Protein AF-A0A653AXG1-F1 (afdb_monomer)

Solvent-accessible surface area (backbone atoms only — not comparable to full-atom values): 3122 Å² total; per-residue (Å²): 135,79,92,85,73,84,88,63,70,59,73,69,55,34,54,50,76,80,55,81,92,77,89,85,85,82,84,84,69,89,66,78,88,66,90,63,87,76,86,129

Organism: Ectopseudomonas oleovorans (NCBI:txid301)

Secondary structure (DSSP, 8-state):
--SS-S---SHHHHHHTT-----------SS----SPPP-

Mean predicted aligned error: 5.86 Å

Structure (mmCIF, N/CA/C/O backbone):
data_AF-A0A653AXG1-F1
#
_entry.id   AF-A0A653AXG1-F1
#
loop_
_atom_site.group_PDB
_atom_site.id
_atom_site.type_symbol
_atom_site.label_atom_id
_atom_site.label_alt_id
_atom_site.label_comp_id
_atom_site.label_asym_id
_atom_site.label_entity_id
_atom_site.label_seq_id
_atom_site.pdbx_PDB_ins_code
_atom_site.Cartn_x
_atom_site.Cartn_y
_atom_site.Cartn_z
_atom_site.occupancy
_atom_site.B_iso_or_equiv
_atom_site.auth_seq_id
_atom_site.auth_comp_id
_atom_site.auth_asym_id
_atom_site.auth_atom_id
_atom_site.pdbx_PDB_model_num
ATOM 1 N N . MET A 1 1 ? 5.216 18.874 -22.132 1.00 58.69 1 MET A N 1
ATOM 2 C CA . MET A 1 1 ? 5.420 17.408 -22.071 1.00 58.69 1 MET A CA 1
ATOM 3 C C . MET A 1 1 ? 5.922 16.940 -23.436 1.00 58.69 1 MET A C 1
ATOM 5 O O . MET A 1 1 ? 5.349 17.367 -24.431 1.00 58.69 1 MET A O 1
ATOM 9 N N . LYS A 1 2 ? 7.011 16.163 -23.522 1.00 82.56 2 LYS A N 1
ATOM 10 C CA . LYS A 1 2 ? 7.482 15.604 -24.808 1.00 82.56 2 LYS A CA 1
ATOM 11 C C . LYS A 1 2 ? 6.627 14.385 -25.194 1.00 82.56 2 LYS A C 1
ATOM 13 O O . LYS A 1 2 ? 6.053 13.747 -24.321 1.00 82.56 2 LYS A O 1
ATOM 18 N N . ARG A 1 3 ? 6.540 14.069 -26.491 1.00 87.81 3 ARG A N 1
ATOM 19 C CA . ARG A 1 3 ? 5.711 12.973 -27.046 1.00 87.81 3 ARG A CA 1
ATOM 20 C C . ARG A 1 3 ? 6.407 11.603 -27.090 1.00 87.81 3 ARG A C 1
ATOM 22 O O . ARG A 1 3 ? 5.928 10.697 -27.752 1.00 87.81 3 ARG A O 1
ATOM 29 N N . SER A 1 4 ? 7.538 11.448 -26.411 1.00 91.38 4 SER A N 1
ATOM 30 C CA . SER A 1 4 ? 8.365 10.234 -26.449 1.00 91.38 4 SER A CA 1
ATOM 31 C C . SER A 1 4 ? 7.888 9.106 -25.521 1.00 91.38 4 SER A C 1
ATOM 33 O O . SER A 1 4 ? 8.609 8.132 -25.353 1.00 91.38 4 SER A O 1
ATOM 35 N N . GLY A 1 5 ? 6.714 9.237 -24.897 1.00 90.25 5 GLY A N 1
ATOM 36 C CA . GLY A 1 5 ? 6.202 8.270 -23.922 1.00 90.25 5 GLY A CA 1
ATOM 37 C C . GLY A 1 5 ? 6.708 8.497 -22.492 1.00 90.25 5 GLY A C 1
ATOM 38 O O . GLY A 1 5 ? 7.477 9.423 -22.218 1.00 90.25 5 GLY A O 1
ATOM 39 N N . ILE A 1 6 ? 6.213 7.665 -21.575 1.00 93.31 6 ILE A N 1
ATOM 40 C CA . ILE A 1 6 ? 6.478 7.686 -20.129 1.00 93.31 6 ILE A CA 1
ATOM 41 C C . ILE A 1 6 ? 6.735 6.240 -19.702 1.00 93.31 6 ILE A C 1
ATOM 43 O O . ILE A 1 6 ? 6.049 5.344 -20.180 1.00 93.31 6 ILE A O 1
ATOM 47 N N . GLY A 1 7 ? 7.706 6.029 -18.815 1.00 91.38 7 GLY A N 1
ATOM 48 C CA . GLY A 1 7 ? 8.081 4.704 -18.322 1.00 91.38 7 GLY A CA 1
ATOM 49 C C . GLY A 1 7 ? 9.564 4.395 -18.510 1.00 91.38 7 GLY A C 1
ATOM 50 O O . GLY A 1 7 ? 10.349 5.213 -19.016 1.00 91.38 7 GLY A O 1
ATOM 51 N N . ARG A 1 8 ? 9.950 3.214 -18.041 1.00 95.88 8 ARG A N 1
ATOM 52 C CA . ARG A 1 8 ? 11.272 2.607 -18.202 1.00 95.88 8 ARG A CA 1
ATOM 53 C C . ARG A 1 8 ? 11.058 1.140 -18.538 1.00 95.88 8 ARG A C 1
ATOM 55 O O . ARG A 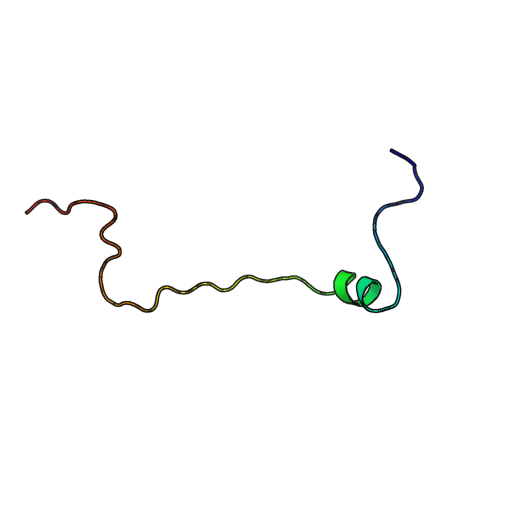1 8 ? 10.119 0.543 -18.045 1.00 95.88 8 ARG A O 1
ATOM 62 N N . GLU A 1 9 ? 11.920 0.600 -19.380 1.00 94.88 9 GLU A N 1
ATOM 63 C CA . GLU A 1 9 ? 11.899 -0.800 -19.800 1.00 94.88 9 GLU A CA 1
ATOM 64 C C . GLU A 1 9 ? 13.266 -1.427 -19.507 1.00 94.88 9 GLU A C 1
ATOM 66 O O . GLU A 1 9 ? 14.230 -0.699 -19.250 1.00 94.88 9 GLU A O 1
ATOM 71 N N . LEU A 1 10 ? 13.354 -2.759 -19.634 1.00 96.56 10 LEU A N 1
ATOM 72 C CA . LEU 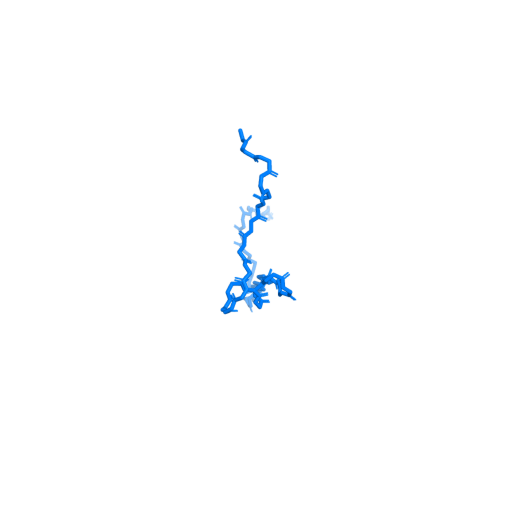A 1 10 ? 14.538 -3.585 -19.341 1.00 96.56 10 LEU A CA 1
ATOM 73 C C . LEU A 1 10 ? 14.965 -3.563 -17.862 1.00 96.56 10 LEU A C 1
ATOM 75 O O . LEU A 1 10 ? 14.561 -2.709 -17.075 1.00 96.56 10 LEU A O 1
ATOM 79 N N . GLY A 1 11 ? 15.817 -4.520 -17.485 1.00 96.31 11 GLY A N 1
ATOM 80 C CA . GLY A 1 11 ? 16.290 -4.660 -16.107 1.00 96.31 11 GLY A CA 1
ATOM 81 C C . GLY A 1 11 ? 15.138 -4.791 -15.107 1.00 96.31 11 GLY A C 1
ATOM 82 O O . GLY A 1 11 ? 14.059 -5.270 -15.445 1.00 96.31 11 GLY A O 1
ATOM 83 N N . GLU A 1 12 ? 15.378 -4.346 -13.879 1.00 97.25 12 GLU A N 1
ATOM 84 C CA . GLU A 1 12 ? 14.377 -4.354 -12.804 1.00 97.25 12 GLU A CA 1
ATOM 85 C C . GLU A 1 12 ? 13.150 -3.496 -13.155 1.00 97.25 12 GLU A C 1
ATOM 87 O O . GLU A 1 12 ? 12.019 -3.960 -13.052 1.00 97.25 12 GLU A O 1
ATOM 92 N N . TRP A 1 13 ? 13.369 -2.309 -13.733 1.00 96.69 13 TRP A N 1
ATOM 93 C CA . TRP A 1 13 ? 12.298 -1.392 -14.137 1.00 96.69 13 TRP A CA 1
ATOM 94 C C . TRP A 1 13 ? 11.326 -1.984 -15.168 1.00 96.69 13 TRP A C 1
ATOM 96 O O . TRP A 1 13 ? 10.137 -1.689 -15.131 1.00 96.69 13 TRP A O 1
ATOM 106 N N . GLY A 1 14 ? 11.818 -2.811 -16.094 1.00 97.62 14 GLY A N 1
ATOM 107 C CA . GLY A 1 14 ? 10.970 -3.495 -17.068 1.00 97.62 14 GLY A CA 1
ATOM 108 C C . GLY A 1 14 ? 10.132 -4.618 -16.457 1.00 97.62 14 GLY A C 1
ATOM 109 O O . GLY 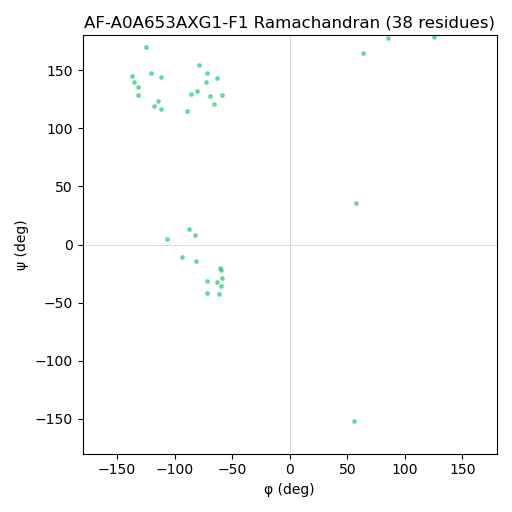A 1 14 ? 9.027 -4.862 -16.929 1.00 97.62 14 GLY A O 1
ATOM 110 N N . LEU A 1 15 ? 10.628 -5.292 -15.413 1.00 97.19 15 LEU A N 1
ATOM 111 C CA . LEU A 1 15 ? 9.862 -6.314 -14.696 1.00 97.19 15 LEU A CA 1
ATOM 112 C C . LEU A 1 15 ? 8.743 -5.675 -13.863 1.00 97.19 15 LEU A C 1
ATOM 114 O O . LEU A 1 15 ? 7.613 -6.164 -13.892 1.00 97.19 15 LEU A O 1
ATOM 118 N N . ASP A 1 16 ? 9.035 -4.558 -13.194 1.00 97.50 16 ASP A N 1
ATOM 119 C CA . ASP A 1 16 ? 8.080 -3.830 -12.350 1.00 97.50 16 ASP A CA 1
ATOM 120 C C . ASP A 1 16 ? 6.830 -3.368 -13.111 1.00 97.50 16 ASP A C 1
ATOM 122 O O . ASP A 1 16 ? 5.745 -3.326 -12.536 1.00 97.50 16 ASP A O 1
ATOM 126 N N . ASN A 1 17 ? 6.933 -3.103 -14.418 1.00 96.88 17 ASN A N 1
ATOM 127 C CA . ASN A 1 17 ? 5.782 -2.747 -15.260 1.00 96.88 17 ASN A CA 1
ATOM 128 C C . ASN A 1 17 ? 4.694 -3.838 -15.311 1.00 96.88 17 ASN A C 1
ATOM 130 O O . ASN A 1 17 ? 3.552 -3.549 -15.670 1.00 96.88 17 ASN A O 1
ATOM 134 N N . TYR A 1 18 ? 5.040 -5.084 -14.977 1.00 97.06 18 TYR A N 1
ATOM 135 C CA . TYR A 1 18 ? 4.135 -6.238 -14.983 1.00 97.06 18 TYR A CA 1
ATOM 136 C C . TYR 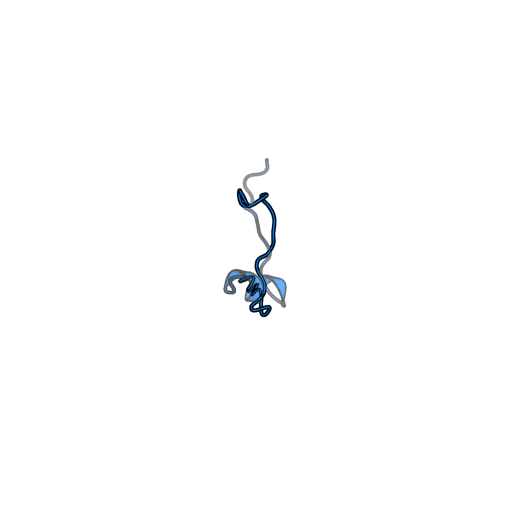A 1 18 ? 3.737 -6.691 -13.576 1.00 97.06 18 TYR A C 1
ATOM 138 O O . TYR A 1 18 ? 3.053 -7.705 -13.423 1.00 97.06 18 TYR A O 1
ATOM 146 N N . LEU A 1 19 ? 4.155 -5.954 -12.548 1.00 97.69 19 LEU A N 1
ATOM 147 C CA . LEU A 1 19 ? 3.823 -6.216 -11.158 1.00 97.69 19 LEU A CA 1
ATOM 148 C C . LEU A 1 19 ? 2.901 -5.114 -10.633 1.00 97.69 19 LEU A C 1
ATOM 150 O O . LEU A 1 19 ? 3.022 -3.942 -10.972 1.00 97.69 19 LEU A O 1
ATOM 154 N N . GLU A 1 20 ? 1.964 -5.495 -9.769 1.00 97.19 20 GLU A N 1
ATOM 155 C CA . GLU A 1 20 ? 1.112 -4.546 -9.058 1.00 97.19 20 GLU A CA 1
ATOM 156 C C . GLU A 1 20 ? 1.480 -4.572 -7.574 1.00 97.19 20 GLU A C 1
ATOM 158 O O . GLU A 1 20 ? 1.297 -5.586 -6.894 1.00 97.19 20 GLU A O 1
ATOM 163 N N . THR A 1 21 ? 1.968 -3.449 -7.047 1.00 96.81 21 THR A N 1
ATOM 164 C CA . THR A 1 21 ? 2.196 -3.305 -5.607 1.00 96.81 21 THR A CA 1
ATOM 165 C C . THR A 1 21 ? 0.865 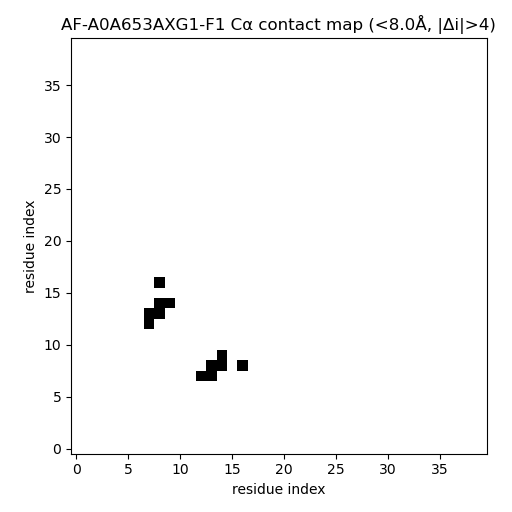-3.338 -4.866 1.00 96.81 21 THR A C 1
ATOM 167 O O . THR A 1 21 ? 0.010 -2.476 -5.065 1.00 96.81 21 THR A O 1
ATOM 170 N N . LYS A 1 22 ? 0.707 -4.296 -3.949 1.00 98.06 22 LYS A N 1
ATOM 171 C CA . LYS A 1 22 ? -0.449 -4.371 -3.048 1.00 98.06 22 LYS A CA 1
ATOM 172 C C . LYS A 1 22 ? -0.010 -4.153 -1.608 1.00 98.06 22 LYS A C 1
ATOM 174 O O . LYS A 1 22 ? 0.822 -4.892 -1.089 1.00 98.06 22 LYS A O 1
ATOM 179 N N . GLN A 1 23 ? -0.608 -3.166 -0.945 1.00 98.50 23 GLN A N 1
ATOM 180 C CA . GLN A 1 23 ? -0.457 -2.986 0.496 1.00 98.50 23 GLN A CA 1
ATOM 181 C C . GLN A 1 23 ? -1.484 -3.847 1.237 1.00 98.50 23 GLN A C 1
ATOM 183 O O . GLN A 1 23 ? -2.681 -3.775 0.960 1.00 98.50 23 GLN A O 1
ATOM 188 N N . ILE A 1 24 ? -1.019 -4.628 2.213 1.00 97.19 24 ILE A N 1
ATOM 189 C CA . ILE A 1 24 ? -1.870 -5.418 3.107 1.00 97.19 24 ILE A CA 1
ATOM 190 C C . ILE A 1 24 ? -1.653 -4.908 4.531 1.00 97.19 24 ILE A C 1
ATOM 192 O O . ILE A 1 24 ? -0.542 -4.950 5.054 1.00 97.19 24 ILE A O 1
ATOM 196 N N . THR A 1 25 ? -2.719 -4.422 5.163 1.00 97.75 25 THR A N 1
ATOM 197 C CA . THR A 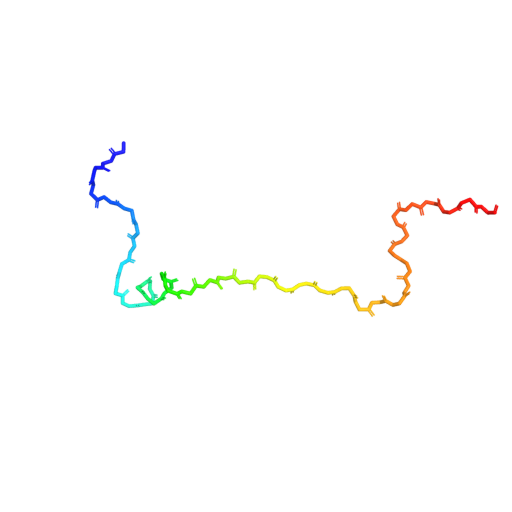1 25 ? -2.692 -3.928 6.544 1.00 97.75 25 THR A CA 1
ATOM 198 C C . THR A 1 25 ? -3.852 -4.543 7.310 1.00 97.75 25 THR A C 1
ATOM 200 O O . THR A 1 25 ? -4.995 -4.489 6.860 1.00 97.75 25 THR A O 1
ATOM 203 N N . ARG A 1 26 ? -3.560 -5.140 8.467 1.00 97.44 26 ARG A N 1
ATOM 204 C CA . ARG A 1 26 ? -4.554 -5.774 9.333 1.00 97.44 26 ARG A CA 1
ATOM 205 C C . ARG A 1 26 ? -4.358 -5.312 10.769 1.00 97.44 26 ARG A C 1
ATOM 207 O O . ARG A 1 26 ? -3.238 -5.271 11.266 1.00 97.44 26 ARG A O 1
ATOM 214 N N . TYR A 1 27 ? -5.466 -4.981 11.420 1.00 96.94 27 TYR A N 1
ATOM 215 C CA . TYR A 1 27 ? -5.514 -4.732 12.852 1.00 96.94 27 TYR A CA 1
ATOM 216 C C . TYR A 1 27 ? -5.786 -6.058 13.574 1.00 96.94 27 TYR A C 1
ATOM 218 O O . TYR A 1 27 ? -6.835 -6.659 13.366 1.00 96.94 27 TYR A O 1
ATOM 226 N N . GLU A 1 28 ? -4.819 -6.5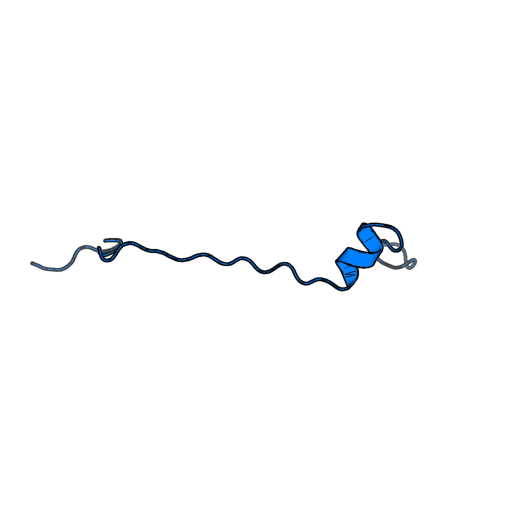34 14.362 1.00 97.56 28 GLU A N 1
ATOM 227 C CA . GLU A 1 28 ? -4.868 -7.859 15.015 1.00 97.56 28 GLU A CA 1
ATOM 228 C C . GLU A 1 28 ? -5.443 -7.823 16.440 1.00 97.56 28 GLU A C 1
ATOM 230 O O . GLU A 1 28 ? -5.708 -8.868 17.036 1.00 97.56 28 GLU A O 1
ATOM 235 N N . SER A 1 29 ? -5.629 -6.633 17.017 1.00 96.69 29 SER A N 1
ATOM 236 C CA . SER A 1 29 ? -6.202 -6.523 18.357 1.00 96.69 29 SER A CA 1
ATOM 237 C C . SER A 1 29 ? -7.696 -6.835 18.327 1.00 96.69 29 SER A C 1
ATOM 239 O O . SER A 1 29 ? -8.422 -6.420 17.424 1.00 96.69 29 SER A O 1
ATOM 241 N N . ARG A 1 30 ? -8.156 -7.551 19.354 1.00 95.69 30 ARG A N 1
ATOM 242 C CA . ARG A 1 30 ? -9.588 -7.765 19.607 1.00 95.69 30 ARG A CA 1
ATOM 243 C C . ARG A 1 30 ? -10.234 -6.579 20.318 1.00 95.69 30 ARG A C 1
ATOM 245 O O . ARG A 1 30 ? -11.457 -6.508 20.377 1.00 95.69 30 ARG A O 1
ATOM 252 N N . GLU A 1 31 ? -9.415 -5.680 20.854 1.00 95.50 31 GLU A N 1
ATOM 253 C CA . GLU A 1 31 ? -9.880 -4.472 21.520 1.00 95.50 31 GLU A CA 1
ATOM 254 C C . GLU A 1 31 ? -10.430 -3.468 20.503 1.00 95.50 31 GLU A C 1
ATOM 256 O O . GLU A 1 31 ? -9.937 -3.395 19.373 1.00 95.50 31 GLU A O 1
ATOM 261 N N . PRO A 1 32 ? -11.436 -2.664 20.878 1.00 92.31 32 PRO A N 1
ATOM 262 C CA . PRO A 1 32 ? -11.901 -1.592 20.019 1.00 92.31 32 PRO A CA 1
ATOM 263 C C . PRO A 1 32 ? -10.784 -0.567 19.810 1.00 92.31 32 PRO A C 1
ATOM 265 O O . PRO A 1 32 ? -10.067 -0.204 20.739 1.00 92.31 32 PRO A O 1
ATOM 268 N N . TRP A 1 33 ? -10.707 -0.003 18.603 1.00 94.50 33 TRP A N 1
ATOM 269 C CA . TRP A 1 33 ? -9.823 1.137 18.331 1.00 94.50 33 TRP A CA 1
ATOM 270 C C . TRP A 1 33 ? -10.145 2.361 19.213 1.00 94.50 33 TRP A C 1
ATOM 272 O O . TRP A 1 33 ? -9.299 3.227 19.405 1.00 94.50 33 TRP A O 1
ATOM 282 N N . ALA A 1 34 ? -11.370 2.433 19.750 1.00 93.4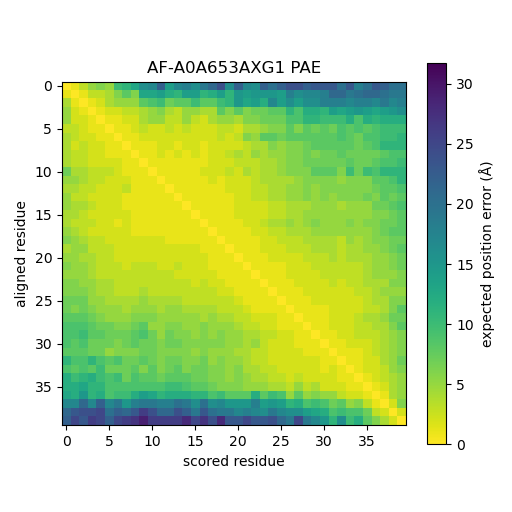4 34 ALA A N 1
ATOM 283 C CA . ALA A 1 34 ? -11.828 3.488 20.655 1.00 93.44 34 ALA A CA 1
ATOM 284 C C . ALA A 1 34 ? -11.709 4.911 20.068 1.00 93.44 34 ALA A C 1
ATOM 286 O O . ALA A 1 34 ? -11.441 5.870 20.786 1.00 93.44 34 ALA A O 1
ATOM 287 N N . TRP A 1 35 ? -11.943 5.065 18.754 1.00 94.06 35 TRP A N 1
ATOM 288 C CA . TRP A 1 35 ? -11.935 6.386 18.096 1.00 94.06 35 TRP A CA 1
ATOM 289 C C . TRP A 1 35 ? -13.030 7.315 18.636 1.00 94.06 35 TRP A C 1
ATOM 291 O O . TRP A 1 35 ? -12.868 8.532 18.673 1.00 94.06 35 TRP A O 1
ATOM 301 N N . TYR A 1 36 ? -14.156 6.729 19.040 1.00 92.06 36 TYR A N 1
ATOM 302 C CA . TYR A 1 36 ? -15.315 7.440 19.559 1.00 92.06 36 TYR A CA 1
ATOM 303 C C . TYR A 1 36 ? -15.637 6.972 20.975 1.00 92.06 36 TYR A C 1
ATOM 305 O O . TYR A 1 36 ? -15.466 5.797 21.305 1.00 92.06 36 TYR A O 1
ATOM 313 N N . LEU A 1 37 ? -16.154 7.899 21.785 1.00 89.12 37 LEU A N 1
ATOM 314 C CA . LEU A 1 37 ? -16.708 7.595 23.099 1.00 89.12 37 LEU A CA 1
ATOM 315 C C . LEU A 1 37 ? -18.006 6.804 22.921 1.00 89.12 37 LEU A C 1
ATOM 317 O O . LEU A 1 37 ? -18.910 7.238 22.207 1.00 89.12 37 LEU A O 1
ATOM 321 N N . THR A 1 38 ? -18.121 5.664 23.589 1.00 81.25 38 THR A N 1
ATOM 322 C CA . THR A 1 38 ? -19.410 4.991 23.759 1.00 81.25 38 THR A CA 1
ATOM 323 C C . THR A 1 38 ? -20.163 5.669 24.899 1.00 81.25 38 THR A C 1
ATOM 325 O O . THR A 1 38 ? -19.577 5.911 25.955 1.00 81.25 38 THR A O 1
ATOM 328 N N . SER A 1 39 ? -21.442 6.001 24.697 1.00 72.56 39 SER A N 1
ATOM 329 C CA . SER A 1 39 ? -22.301 6.462 25.794 1.00 72.56 39 SER A CA 1
ATOM 330 C C . SER A 1 39 ? -22.359 5.378 26.871 1.00 72.56 39 SER A C 1
ATOM 332 O O . SER A 1 39 ? -22.590 4.216 26.530 1.00 72.56 39 SER A O 1
ATOM 334 N N . GLN A 1 40 ? -22.097 5.768 28.121 1.00 63.44 40 GLN A N 1
ATOM 335 C CA . GLN A 1 40 ? -22.183 4.890 29.292 1.00 63.44 40 GLN A CA 1
ATOM 336 C C . GLN A 1 40 ? -23.593 4.340 29.490 1.00 63.44 40 GLN A C 1
ATOM 338 O O . GLN A 1 40 ? -24.556 5.106 29.255 1.00 63.44 40 GLN A O 1
#

pLDDT: mean 92.37, std 8.88, range [58.69, 98.5]

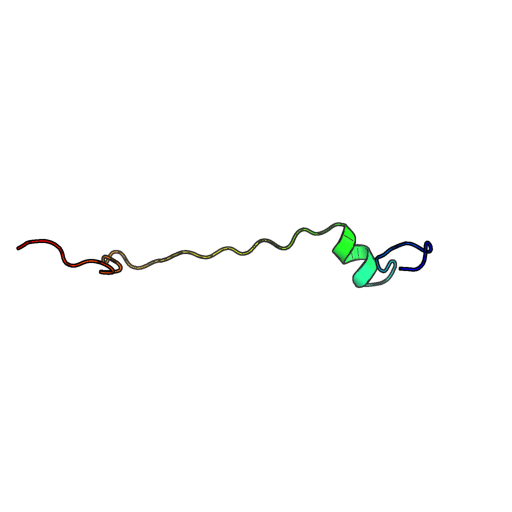Radius of gyration: 21.98 Å; Cα contacts (8 Å, |Δi|>4): 6; chains: 1; bounding box: 39×25×56 Å

Sequence (40 aa):
MKRSGIGRELGEWGLDNYLETKQITRYESREPWAWYLTSQ

Foldseek 3Di:
DDPPDDFDDDDPRNVVVVDDDDDDDDDPDPDDPCPDDDDD

InterPro domains:
  IPR016161 Aldehyde/histidinol dehydrogenase [SSF53720] (1-35)
  IPR016162 Aldehyde dehydrogenase, N-terminal [G3DSA:3.40.605.10] (1-40)